Protein AF-A0A9R1VNR5-F1 (afdb_monomer)

Solvent-accessible surface area (backbone atoms only — not comparable to full-atom values): 8375 Å² total; per-residue (Å²): 135,58,74,69,58,54,57,53,53,51,52,52,52,50,61,56,66,66,64,61,93,86,60,58,53,66,60,46,73,90,42,38,77,61,42,52,56,52,42,51,53,53,37,41,72,76,38,62,62,28,43,26,38,37,73,66,66,63,69,85,56,72,70,51,68,70,66,43,90,43,75,66,58,52,54,51,51,53,52,50,41,41,51,51,29,32,50,48,53,54,70,11,46,49,64,85,61,52,77,72,46,80,64,61,90,76,51,52,32,27,55,54,44,51,53,52,41,73,68,43,59,84,40,62,66,55,55,48,51,50,54,52,51,53,50,51,53,52,52,51,50,54,64,74,74,107

Mean predicted aligned error: 10.81 Å

Structure (mmCIF, N/CA/C/O backbone):
data_AF-A0A9R1VNR5-F1
#
_entry.id   AF-A0A9R1VNR5-F1
#
loop_
_atom_site.group_PDB
_atom_site.id
_atom_site.type_symbol
_atom_site.label_atom_id
_atom_site.label_alt_id
_atom_site.label_comp_id
_atom_site.label_asym_id
_atom_site.label_entity_id
_atom_site.label_seq_id
_atom_site.pdbx_PDB_ins_code
_atom_site.Cartn_x
_atom_site.Cartn_y
_atom_site.Cartn_z
_atom_site.occupancy
_atom_site.B_iso_or_equiv
_atom_site.auth_seq_id
_atom_site.auth_comp_id
_atom_site.auth_asym_id
_atom_site.auth_atom_id
_atom_site.pdbx_PDB_model_num
ATOM 1 N N . MET A 1 1 ? 22.713 2.581 -17.414 1.00 49.03 1 MET A N 1
ATOM 2 C CA . MET A 1 1 ? 22.392 2.246 -16.006 1.00 49.03 1 MET A CA 1
ATOM 3 C C . MET A 1 1 ? 23.670 1.692 -15.382 1.00 49.03 1 MET A C 1
ATOM 5 O O . MET A 1 1 ? 24.293 0.869 -16.037 1.00 49.03 1 MET A O 1
ATOM 9 N N . SER A 1 2 ? 24.140 2.202 -14.238 1.00 50.09 2 SER A N 1
ATOM 10 C CA . SER A 1 2 ? 25.459 1.835 -13.684 1.00 50.0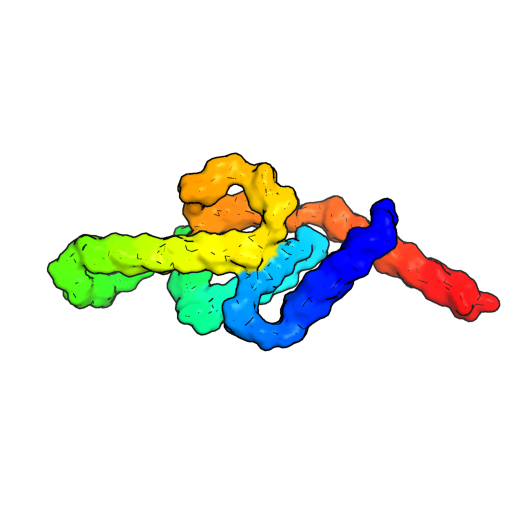9 2 SER A CA 1
ATOM 11 C C . SER A 1 2 ? 25.430 0.488 -12.951 1.00 50.09 2 SER A C 1
ATOM 13 O O . SER A 1 2 ? 24.384 0.067 -12.458 1.00 50.09 2 SER A O 1
ATOM 15 N N . LEU A 1 3 ? 26.590 -0.167 -12.836 1.00 47.06 3 L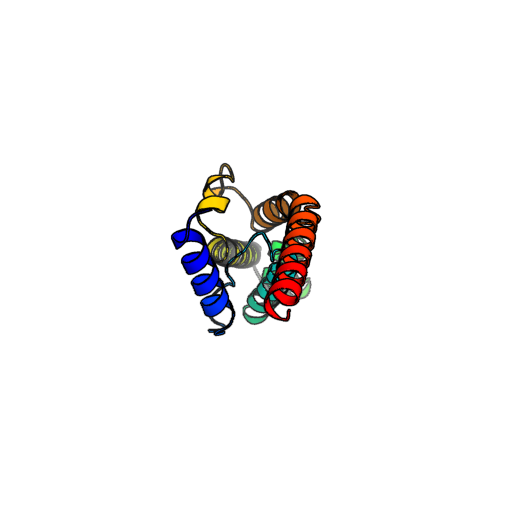EU A N 1
ATOM 16 C CA . LEU A 1 3 ? 26.761 -1.442 -12.122 1.00 47.06 3 LEU A CA 1
ATOM 17 C C . LEU A 1 3 ? 26.293 -1.361 -10.653 1.00 47.06 3 LEU A C 1
ATOM 19 O O . LEU A 1 3 ? 25.710 -2.301 -10.126 1.00 47.06 3 LEU A O 1
ATOM 23 N N . ALA A 1 4 ? 26.471 -0.195 -10.022 1.00 53.19 4 ALA A N 1
ATOM 24 C CA . ALA A 1 4 ? 26.028 0.074 -8.655 1.00 53.19 4 ALA A CA 1
ATOM 25 C C . ALA A 1 4 ? 24.497 0.000 -8.485 1.00 53.19 4 ALA A C 1
ATOM 27 O O . ALA A 1 4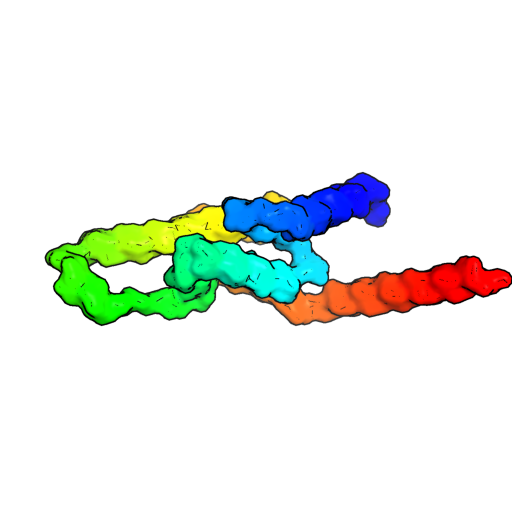 ? 24.014 -0.445 -7.445 1.00 53.19 4 ALA A O 1
ATOM 28 N N . ASN A 1 5 ? 23.729 0.384 -9.512 1.00 50.09 5 ASN A N 1
ATOM 29 C CA . ASN A 1 5 ? 22.267 0.322 -9.460 1.00 50.09 5 ASN A CA 1
ATOM 30 C C . ASN A 1 5 ? 21.764 -1.129 -9.498 1.00 50.09 5 ASN A C 1
ATOM 32 O O . ASN A 1 5 ? 20.832 -1.462 -8.772 1.00 50.09 5 ASN A O 1
ATOM 36 N N . TYR A 1 6 ? 22.415 -2.004 -10.271 1.00 56.03 6 TYR A N 1
ATOM 37 C CA . TYR A 1 6 ? 22.080 -3.432 -10.322 1.00 56.03 6 TYR A CA 1
ATOM 38 C C . TYR A 1 6 ? 22.350 -4.138 -8.991 1.00 56.03 6 TYR A C 1
ATOM 40 O O . TYR A 1 6 ? 21.495 -4.869 -8.492 1.00 56.03 6 TYR A O 1
ATOM 48 N N . SER A 1 7 ? 23.502 -3.874 -8.373 1.00 56.31 7 SER A N 1
ATOM 49 C CA . SER A 1 7 ? 23.860 -4.467 -7.080 1.00 56.31 7 SER A CA 1
ATOM 50 C C . SER A 1 7 ? 22.890 -4.065 -5.963 1.00 56.31 7 SER A C 1
ATOM 52 O O . SER A 1 7 ? 22.514 -4.906 -5.147 1.00 56.31 7 SER A O 1
ATOM 54 N N . ASN A 1 8 ? 22.430 -2.809 -5.958 1.00 59.59 8 ASN A N 1
ATOM 55 C CA . ASN A 1 8 ? 21.440 -2.327 -4.991 1.00 59.59 8 ASN A CA 1
ATOM 56 C C . ASN A 1 8 ? 20.033 -2.898 -5.233 1.00 59.59 8 ASN A C 1
ATOM 58 O O . ASN A 1 8 ? 19.333 -3.213 -4.275 1.00 59.59 8 ASN A O 1
ATOM 62 N N . MET A 1 9 ? 19.604 -3.077 -6.487 1.00 59.47 9 MET A N 1
ATOM 63 C CA . MET A 1 9 ? 18.315 -3.727 -6.771 1.00 59.47 9 MET A CA 1
ATOM 64 C C . MET A 1 9 ? 18.323 -5.211 -6.375 1.00 59.47 9 MET A C 1
ATOM 66 O O . MET A 1 9 ? 17.333 -5.713 -5.834 1.00 59.47 9 MET A O 1
ATOM 70 N N . ASN A 1 10 ? 19.452 -5.897 -6.568 1.00 59.62 10 ASN A N 1
ATOM 71 C CA . ASN A 1 10 ? 19.617 -7.292 -6.163 1.00 59.62 10 ASN A CA 1
ATOM 72 C C . ASN A 1 10 ? 19.620 -7.461 -4.637 1.00 59.62 10 ASN A C 1
ATOM 74 O O . ASN A 1 10 ? 18.961 -8.365 -4.128 1.00 59.62 10 ASN A O 1
ATOM 78 N N . SER A 1 11 ? 20.296 -6.585 -3.886 1.00 61.34 11 SER A N 1
ATOM 79 C CA . SER A 1 11 ? 20.318 -6.669 -2.418 1.00 61.34 11 SER A CA 1
ATOM 80 C C . SER A 1 11 ? 18.947 -6.399 -1.787 1.00 61.34 11 SER A C 1
ATOM 82 O O . SER A 1 11 ? 18.550 -7.111 -0.864 1.00 61.34 11 SER A O 1
ATOM 84 N N . VAL A 1 12 ? 18.181 -5.441 -2.323 1.00 63.22 12 VAL A N 1
ATOM 85 C CA . VAL A 1 12 ? 16.797 -5.165 -1.895 1.00 63.22 12 VAL A CA 1
ATOM 86 C C . VAL A 1 12 ? 15.872 -6.340 -2.219 1.00 63.22 12 VAL A C 1
ATOM 88 O O . VAL A 1 12 ? 15.052 -6.723 -1.385 1.00 63.22 12 VAL A O 1
ATOM 91 N N . SER A 1 13 ? 16.031 -6.960 -3.390 1.00 61.41 13 SER A N 1
ATOM 92 C CA . SER A 1 13 ? 15.251 -8.146 -3.772 1.00 61.41 13 SER A CA 1
ATOM 93 C C . SER A 1 13 ? 15.536 -9.336 -2.851 1.00 61.41 13 SER A C 1
ATOM 95 O O . SER A 1 13 ? 14.604 -10.002 -2.400 1.00 61.41 13 SER A O 1
ATOM 97 N N . ILE A 1 14 ? 16.805 -9.558 -2.490 1.00 60.19 14 ILE A N 1
ATOM 98 C CA . ILE A 1 14 ? 17.192 -10.600 -1.530 1.00 60.19 14 ILE A CA 1
ATOM 99 C C . ILE A 1 14 ? 16.631 -10.296 -0.133 1.00 60.19 14 ILE A C 1
ATOM 101 O O . ILE A 1 14 ? 16.028 -11.178 0.481 1.00 60.19 14 ILE A O 1
ATOM 105 N N . ALA A 1 15 ? 16.738 -9.057 0.356 1.00 59.75 15 ALA A N 1
ATOM 106 C CA . ALA A 1 15 ? 16.174 -8.660 1.649 1.00 59.75 15 ALA A CA 1
ATOM 107 C C . ALA A 1 15 ? 14.644 -8.844 1.709 1.00 59.75 15 ALA A C 1
ATOM 109 O O . ALA A 1 15 ? 14.122 -9.298 2.725 1.00 59.75 15 ALA A O 1
ATOM 110 N N . ASN A 1 16 ? 13.942 -8.570 0.605 1.00 61.16 16 ASN A N 1
ATOM 111 C CA . ASN A 1 16 ? 12.509 -8.834 0.465 1.00 61.16 16 ASN A CA 1
ATOM 112 C C . ASN A 1 16 ? 12.171 -10.337 0.450 1.00 61.16 16 ASN A C 1
ATOM 114 O O . ASN A 1 16 ? 11.073 -10.713 0.852 1.00 61.16 16 ASN A O 1
ATOM 118 N N . SER A 1 17 ? 13.082 -11.197 -0.016 1.00 57.78 17 SER A N 1
ATOM 119 C CA . SER A 1 17 ? 12.879 -12.655 -0.068 1.00 57.78 17 SER A CA 1
ATOM 120 C C . SER A 1 17 ? 13.172 -13.374 1.255 1.00 57.78 17 SER A C 1
ATOM 122 O O . SER A 1 17 ? 12.596 -14.426 1.516 1.00 57.78 17 SER A O 1
ATOM 124 N N . LEU A 1 18 ? 14.024 -12.800 2.115 1.00 56.94 18 LEU A N 1
ATOM 125 C CA . LEU A 1 18 ? 14.482 -13.417 3.368 1.00 56.94 18 LEU A CA 1
ATOM 126 C C . LEU A 1 18 ? 13.538 -13.216 4.568 1.00 56.94 18 LEU A C 1
ATOM 128 O O . LEU A 1 18 ? 13.890 -13.582 5.686 1.00 56.94 18 LEU A O 1
ATOM 132 N N . GLY A 1 19 ? 12.333 -12.682 4.341 1.00 51.59 19 GLY A N 1
ATOM 133 C CA . GLY A 1 19 ? 11.161 -12.952 5.177 1.00 51.59 19 GLY A CA 1
ATOM 134 C C . GLY A 1 19 ? 11.359 -12.803 6.685 1.00 51.59 19 GLY A C 1
ATOM 135 O O . GLY A 1 19 ? 11.028 -13.712 7.440 1.00 51.59 19 GLY A O 1
ATOM 136 N N . SER A 1 20 ? 11.828 -11.649 7.157 1.00 52.03 20 SER A N 1
ATOM 137 C CA . SER A 1 20 ? 11.445 -11.252 8.510 1.00 52.03 20 SER A CA 1
ATOM 138 C C . SER A 1 20 ? 10.021 -10.720 8.412 1.00 52.03 20 SER A C 1
ATOM 140 O O . SER A 1 20 ? 9.832 -9.587 7.974 1.00 52.03 20 SER A O 1
ATOM 142 N N . GLY A 1 21 ? 9.021 -11.514 8.810 1.00 57.50 21 GLY A N 1
ATOM 143 C CA . GLY A 1 21 ? 7.597 -11.128 8.827 1.00 57.50 21 GLY A CA 1
ATOM 144 C C . GLY A 1 21 ? 7.260 -9.914 9.711 1.00 57.50 21 GLY A C 1
ATOM 145 O O . GLY A 1 21 ? 6.097 -9.649 9.976 1.00 57.50 21 GLY A O 1
ATOM 146 N N . SER A 1 22 ? 8.274 -9.194 10.196 1.00 68.75 22 SER A N 1
ATOM 147 C CA . SER A 1 22 ? 8.158 -7.969 10.983 1.00 68.75 22 SER A CA 1
ATOM 148 C C . SER A 1 22 ? 8.323 -6.688 10.161 1.00 68.75 22 SER A C 1
ATOM 150 O O . SER A 1 22 ? 8.032 -5.611 10.676 1.00 68.75 22 SER A O 1
ATOM 152 N N . ARG A 1 23 ? 8.816 -6.759 8.915 1.00 83.50 23 ARG A N 1
ATOM 153 C CA . ARG A 1 23 ? 9.097 -5.569 8.096 1.00 83.50 23 ARG A CA 1
ATOM 154 C C . ARG A 1 23 ? 8.254 -5.549 6.834 1.00 83.50 23 ARG A C 1
ATOM 156 O O . ARG A 1 23 ? 8.154 -6.556 6.139 1.00 83.50 23 ARG A O 1
ATOM 163 N N . ALA A 1 24 ? 7.730 -4.368 6.521 1.00 90.31 24 ALA A N 1
ATOM 164 C CA . ALA A 1 24 ? 6.991 -4.142 5.295 1.00 90.31 24 ALA A CA 1
ATOM 165 C C . ALA A 1 24 ? 7.862 -4.451 4.059 1.00 90.31 24 ALA A C 1
ATOM 167 O O . ALA A 1 24 ? 9.046 -4.089 4.033 1.00 90.31 24 ALA A O 1
ATOM 168 N N . PRO A 1 25 ? 7.305 -5.106 3.025 1.00 92.44 25 PRO A N 1
ATOM 169 C CA . PRO A 1 25 ? 8.041 -5.388 1.801 1.00 92.44 25 PRO A CA 1
ATOM 170 C C . PRO A 1 25 ? 8.395 -4.081 1.088 1.00 92.44 25 PRO A C 1
ATOM 172 O O . PRO A 1 25 ? 7.556 -3.189 0.953 1.00 92.44 25 PRO A O 1
ATOM 175 N N . ILE A 1 26 ? 9.619 -3.979 0.573 1.00 93.56 26 ILE A N 1
ATOM 176 C CA . ILE A 1 26 ? 10.072 -2.791 -0.155 1.00 93.56 26 ILE A CA 1
ATOM 177 C C . ILE A 1 26 ? 9.491 -2.783 -1.570 1.00 93.56 26 ILE A C 1
ATOM 179 O O . ILE A 1 26 ? 9.579 -3.778 -2.296 1.00 93.56 26 ILE A O 1
ATOM 183 N N . LEU A 1 27 ? 8.922 -1.648 -1.973 1.00 91.94 27 LEU A N 1
ATOM 184 C CA . LEU A 1 27 ? 8.389 -1.421 -3.307 1.00 91.94 27 LEU A CA 1
ATOM 185 C C . LEU A 1 27 ? 9.520 -1.353 -4.332 1.00 91.94 27 LEU A C 1
ATOM 187 O O . LEU A 1 27 ? 10.344 -0.439 -4.321 1.00 91.94 27 LEU A O 1
ATOM 191 N N . ILE A 1 28 ? 9.481 -2.289 -5.274 1.00 90.31 28 ILE A N 1
ATOM 192 C CA . ILE A 1 28 ? 10.229 -2.236 -6.528 1.00 90.31 28 ILE A CA 1
ATOM 193 C C . ILE A 1 28 ? 9.204 -1.932 -7.631 1.00 90.31 28 ILE A C 1
ATOM 195 O O . ILE A 1 28 ? 8.294 -2.744 -7.827 1.00 90.31 28 ILE A O 1
ATOM 199 N N . PRO A 1 29 ? 9.296 -0.788 -8.339 1.00 87.50 29 PRO A N 1
ATOM 200 C CA . PRO A 1 29 ? 8.331 -0.397 -9.372 1.00 87.50 29 PRO A CA 1
ATOM 201 C C . PRO A 1 29 ? 8.041 -1.491 -10.404 1.00 87.50 29 PRO A C 1
ATOM 203 O O . PRO A 1 29 ? 6.891 -1.715 -10.779 1.00 87.50 29 PRO A O 1
ATOM 206 N N . GLU A 1 30 ? 9.076 -2.215 -10.828 1.00 83.12 30 GLU A N 1
ATOM 207 C CA . GLU A 1 30 ? 9.004 -3.286 -11.824 1.00 83.12 30 GLU A CA 1
ATOM 208 C C . GLU A 1 30 ? 8.243 -4.525 -11.331 1.00 83.12 30 GLU A C 1
ATOM 210 O O . GLU A 1 30 ? 7.815 -5.369 -12.128 1.00 83.12 30 GLU A O 1
ATOM 215 N N . GLU A 1 31 ? 8.073 -4.644 -10.018 1.00 85.81 31 GLU A N 1
ATOM 216 C CA . GLU A 1 31 ? 7.377 -5.731 -9.337 1.00 85.81 31 GLU A CA 1
ATOM 217 C C . GLU A 1 31 ? 6.100 -5.262 -8.641 1.00 85.81 31 GLU A C 1
ATOM 219 O O . GLU A 1 31 ? 5.583 -5.992 -7.800 1.00 85.81 31 GLU A O 1
ATOM 224 N N . TYR A 1 32 ? 5.571 -4.082 -8.985 1.00 88.94 32 TYR A N 1
ATOM 225 C CA . TYR A 1 32 ? 4.438 -3.476 -8.280 1.00 88.94 32 TYR A CA 1
ATOM 226 C C . TYR A 1 32 ? 3.296 -4.467 -8.004 1.00 88.94 32 TYR A C 1
ATOM 228 O O . TYR A 1 32 ? 2.899 -4.621 -6.856 1.00 88.94 32 TYR A O 1
ATOM 236 N N . ASN A 1 33 ? 2.836 -5.226 -9.006 1.00 87.06 33 ASN A N 1
ATOM 237 C CA . ASN A 1 33 ? 1.749 -6.200 -8.823 1.00 87.06 33 ASN A CA 1
ATOM 238 C C . ASN A 1 33 ? 2.085 -7.311 -7.808 1.00 87.06 33 ASN A C 1
ATOM 240 O O . ASN A 1 33 ? 1.225 -7.715 -7.032 1.00 87.06 33 ASN A O 1
ATOM 244 N N . SER A 1 34 ? 3.329 -7.801 -7.799 1.00 86.94 34 SER A N 1
ATOM 245 C CA . SER A 1 34 ? 3.789 -8.786 -6.808 1.00 86.94 34 SER A CA 1
ATOM 246 C C . SER A 1 34 ? 3.897 -8.145 -5.422 1.00 86.94 34 SER A C 1
ATOM 248 O O . SER A 1 34 ? 3.463 -8.712 -4.420 1.00 86.94 34 SER A O 1
ATOM 250 N N . TRP A 1 35 ? 4.409 -6.913 -5.368 1.00 91.94 35 TRP A N 1
ATOM 251 C CA . TRP A 1 35 ? 4.492 -6.132 -4.142 1.00 91.94 35 TRP A CA 1
ATOM 252 C C . TRP A 1 35 ? 3.117 -5.867 -3.518 1.00 91.94 35 TRP A C 1
ATOM 254 O O . TRP A 1 35 ? 3.007 -6.004 -2.305 1.00 91.94 35 TRP A O 1
ATOM 264 N N . VAL A 1 36 ? 2.070 -5.597 -4.311 1.00 92.69 36 VAL A N 1
ATOM 265 C CA . VAL A 1 36 ? 0.688 -5.462 -3.812 1.00 92.69 36 VAL A CA 1
ATOM 266 C C . VAL A 1 36 ? 0.275 -6.699 -3.014 1.00 92.69 36 VAL A C 1
ATOM 268 O O . VAL A 1 36 ? -0.179 -6.567 -1.882 1.00 92.69 36 VAL A O 1
ATOM 271 N N . GLY A 1 37 ? 0.491 -7.901 -3.560 1.00 91.56 37 GLY A N 1
ATOM 272 C CA . GLY A 1 37 ? 0.168 -9.151 -2.867 1.00 91.56 37 GLY A CA 1
ATOM 273 C C . GLY A 1 37 ? 0.963 -9.337 -1.570 1.00 91.56 37 GLY A C 1
ATOM 274 O O . GLY A 1 37 ? 0.392 -9.697 -0.542 1.00 91.56 37 GLY A O 1
ATOM 275 N N . ARG A 1 38 ? 2.269 -9.033 -1.592 1.00 93.31 38 ARG A N 1
ATOM 276 C CA . ARG A 1 38 ? 3.129 -9.117 -0.397 1.00 93.31 38 ARG A CA 1
ATOM 277 C C . ARG A 1 38 ? 2.722 -8.112 0.682 1.00 93.31 38 ARG A C 1
ATOM 279 O O . ARG A 1 38 ? 2.680 -8.470 1.853 1.00 93.31 38 ARG A O 1
ATOM 286 N N . MET A 1 39 ? 2.430 -6.870 0.298 1.00 94.19 39 MET A N 1
ATOM 287 C CA . MET A 1 39 ? 2.019 -5.818 1.228 1.00 94.19 39 MET A CA 1
ATOM 288 C C . MET A 1 39 ? 0.654 -6.138 1.840 1.00 94.19 39 MET A C 1
ATOM 290 O O . MET A 1 39 ? 0.490 -6.024 3.050 1.00 94.19 39 MET A O 1
ATOM 294 N N . ASN A 1 40 ? -0.292 -6.618 1.030 1.00 94.56 40 ASN A N 1
ATOM 295 C CA . ASN A 1 40 ? -1.588 -7.093 1.506 1.00 94.56 40 ASN A CA 1
ATOM 296 C C . ASN A 1 40 ? -1.430 -8.185 2.583 1.00 94.56 40 ASN A C 1
ATOM 298 O O . ASN A 1 40 ? -1.998 -8.081 3.669 1.00 94.56 40 ASN A O 1
ATOM 302 N N . LEU A 1 41 ? -0.596 -9.200 2.321 1.00 93.00 41 LEU A N 1
ATOM 303 C CA . LEU A 1 41 ? -0.327 -10.270 3.285 1.00 93.00 41 LEU A CA 1
ATOM 304 C C . LEU A 1 41 ? 0.320 -9.743 4.578 1.00 93.00 41 LEU A C 1
ATOM 306 O O . LEU A 1 41 ? -0.095 -10.136 5.665 1.00 93.00 41 LEU A O 1
ATOM 310 N N . HIS A 1 42 ? 1.301 -8.840 4.465 1.00 93.31 42 HIS A N 1
ATOM 311 C CA . HIS A 1 42 ? 1.973 -8.208 5.611 1.00 93.31 42 HIS A CA 1
ATOM 312 C C . HIS A 1 42 ? 0.989 -7.453 6.510 1.00 93.31 42 HIS A C 1
ATOM 314 O O . HIS A 1 42 ? 0.965 -7.667 7.718 1.00 93.31 42 HIS A O 1
ATOM 320 N N . LEU A 1 43 ? 0.139 -6.604 5.929 1.00 93.81 43 LEU A N 1
ATOM 321 C CA . LEU A 1 43 ? -0.802 -5.787 6.699 1.00 93.81 43 LEU A CA 1
ATOM 322 C C . LEU A 1 43 ? -1.881 -6.639 7.376 1.00 93.81 43 LEU A C 1
ATOM 324 O O . LEU A 1 43 ? -2.157 -6.429 8.556 1.00 93.81 43 LEU A O 1
ATOM 328 N N . ASN A 1 44 ? -2.420 -7.648 6.681 1.00 91.38 44 ASN A N 1
ATOM 329 C CA . ASN A 1 44 ? -3.381 -8.582 7.277 1.00 91.38 44 ASN A CA 1
ATOM 330 C C . ASN A 1 44 ? -2.775 -9.427 8.403 1.00 91.38 44 ASN A C 1
ATOM 332 O O . ASN A 1 44 ? -3.479 -9.763 9.350 1.00 91.38 44 ASN A O 1
ATOM 336 N N . ALA A 1 45 ? -1.478 -9.745 8.339 1.00 91.25 45 ALA A N 1
ATOM 337 C CA . ALA A 1 45 ? -0.793 -10.442 9.426 1.00 91.25 45 ALA A CA 1
ATOM 338 C C . ALA A 1 45 ? -0.664 -9.584 10.700 1.00 91.25 45 ALA A C 1
ATOM 340 O O . ALA A 1 45 ? -0.559 -10.134 11.794 1.00 91.25 45 ALA A O 1
ATOM 341 N N . ILE A 1 46 ? -0.680 -8.250 10.574 1.00 91.44 46 ILE A N 1
ATOM 342 C CA . ILE A 1 46 ? -0.684 -7.326 11.716 1.00 91.44 46 ILE A CA 1
ATOM 343 C C . ILE A 1 46 ? -2.106 -7.183 12.270 1.00 91.44 46 ILE A C 1
ATOM 345 O O . ILE A 1 46 ? -2.326 -7.369 13.466 1.00 91.44 46 ILE A O 1
ATOM 349 N N . ASN A 1 47 ? -3.053 -6.802 11.409 1.00 90.62 47 ASN A N 1
ATOM 350 C CA . ASN A 1 47 ? -4.478 -6.680 11.708 1.00 90.62 47 ASN A CA 1
ATOM 351 C C . ASN A 1 47 ? -5.249 -6.548 10.380 1.00 90.62 47 ASN A C 1
ATOM 353 O O . ASN A 1 47 ? -4.929 -5.682 9.565 1.00 90.62 47 ASN A O 1
ATOM 357 N N . GLU A 1 48 ? -6.288 -7.361 10.182 1.00 88.75 48 GLU A N 1
ATOM 358 C CA . GLU A 1 48 ? -7.120 -7.357 8.969 1.00 88.75 48 GLU A CA 1
ATOM 359 C C . GLU A 1 48 ? -7.747 -5.992 8.632 1.00 88.75 48 GLU A C 1
ATOM 361 O O . GLU A 1 48 ? -7.955 -5.664 7.464 1.00 88.75 48 GLU A O 1
ATOM 366 N N . ASP A 1 49 ? -8.005 -5.156 9.637 1.00 93.44 49 ASP A N 1
ATOM 367 C CA . ASP A 1 49 ? -8.611 -3.840 9.451 1.00 93.44 49 ASP A CA 1
ATOM 368 C C . ASP A 1 49 ? -7.635 -2.808 8.879 1.00 93.44 49 ASP A C 1
ATOM 370 O O . ASP A 1 49 ? -8.057 -1.834 8.256 1.00 93.44 49 ASP A O 1
ATOM 374 N N . ILE A 1 50 ? -6.324 -3.030 9.024 1.00 94.75 50 ILE A N 1
ATOM 375 C CA . ILE A 1 50 ? -5.301 -2.131 8.475 1.00 94.75 50 ILE A CA 1
ATOM 376 C C . ILE A 1 50 ? -5.362 -2.128 6.947 1.00 94.75 50 ILE A C 1
ATOM 378 O O . ILE A 1 50 ? -5.287 -1.064 6.331 1.00 94.75 50 ILE A O 1
ATOM 382 N N . TRP A 1 51 ? -5.524 -3.299 6.323 1.00 95.00 51 TRP A N 1
ATOM 383 C CA . TRP A 1 51 ? -5.670 -3.386 4.868 1.00 95.00 51 TRP A CA 1
ATOM 384 C C . TRP A 1 51 ? -6.938 -2.672 4.387 1.00 95.00 51 TRP A C 1
ATOM 386 O O . TRP A 1 51 ? -6.895 -1.936 3.404 1.00 95.00 51 TRP A O 1
ATOM 396 N N . LYS A 1 52 ? -8.039 -2.783 5.140 1.00 93.81 52 LYS A N 1
ATOM 397 C CA . LYS A 1 52 ? -9.288 -2.066 4.841 1.00 93.81 52 LYS A CA 1
ATOM 398 C C . LYS A 1 52 ? -9.094 -0.541 4.883 1.00 93.81 52 LYS A C 1
ATOM 400 O O . LYS A 1 52 ? -9.685 0.167 4.072 1.00 93.81 52 LYS A O 1
ATOM 405 N N . CYS A 1 53 ? -8.241 -0.009 5.767 1.00 94.62 53 CYS A N 1
ATOM 406 C CA . CYS A 1 53 ? -7.864 1.414 5.746 1.00 94.62 53 CYS A CA 1
ATOM 407 C C . CYS A 1 53 ? -7.076 1.787 4.480 1.00 94.62 53 CYS A C 1
ATOM 409 O O . CYS A 1 53 ? -7.338 2.825 3.875 1.00 94.62 53 CYS A O 1
ATOM 411 N N . VAL A 1 54 ? -6.150 0.928 4.038 1.00 95.56 54 VAL A N 1
ATOM 412 C CA . VAL A 1 54 ? -5.395 1.120 2.785 1.00 95.56 54 VAL A CA 1
ATOM 413 C C . VAL A 1 54 ? -6.320 1.120 1.565 1.00 95.56 54 VAL A C 1
ATOM 415 O O . VAL A 1 54 ? -6.199 1.982 0.698 1.00 95.56 54 VAL A O 1
ATOM 418 N N . GLU A 1 55 ? -7.292 0.212 1.507 1.00 93.38 55 GLU A N 1
ATOM 419 C CA . GLU A 1 55 ? -8.285 0.168 0.425 1.00 93.38 55 GLU A CA 1
ATOM 420 C C . GLU A 1 55 ? -9.367 1.252 0.538 1.00 93.38 55 GLU A C 1
ATOM 422 O O . GLU A 1 55 ? -10.113 1.470 -0.415 1.00 93.38 55 GLU A O 1
ATOM 427 N N . GLY A 1 56 ? -9.450 1.951 1.674 1.00 90.62 56 GLY A N 1
ATOM 428 C CA . GLY A 1 56 ? -10.514 2.918 1.948 1.00 90.62 56 GLY A CA 1
ATOM 429 C C . GLY A 1 56 ? -11.882 2.264 2.183 1.00 90.62 56 GLY A C 1
ATOM 430 O O . GLY A 1 56 ? -12.910 2.921 2.052 1.00 90.62 56 GLY A O 1
ATOM 431 N N . THR A 1 57 ? -11.905 0.971 2.515 1.00 89.62 57 THR A N 1
ATOM 432 C CA . THR A 1 57 ? -13.110 0.146 2.708 1.00 89.62 57 THR A CA 1
ATOM 433 C C . THR A 1 57 ? -13.410 -0.145 4.177 1.00 89.62 57 THR A C 1
ATOM 435 O O . THR A 1 57 ? -14.366 -0.861 4.476 1.00 89.62 57 THR A O 1
ATOM 438 N N . TYR A 1 58 ? -12.616 0.387 5.112 1.00 88.00 58 TYR A N 1
ATOM 439 C CA . TYR A 1 58 ? -12.850 0.179 6.538 1.00 88.00 58 TYR A CA 1
ATOM 440 C C . TYR A 1 58 ? -14.189 0.786 6.974 1.00 88.00 58 TYR A C 1
ATOM 442 O O . TYR A 1 58 ? -14.420 1.990 6.855 1.00 88.00 58 TYR A O 1
ATOM 450 N N . VAL A 1 59 ? -15.047 -0.060 7.539 1.00 83.56 59 VAL A N 1
ATOM 451 C CA . VAL A 1 59 ? -16.314 0.329 8.155 1.00 83.56 59 VAL A CA 1
ATOM 452 C C . VAL A 1 59 ? -16.262 -0.067 9.622 1.00 83.56 59 VAL A C 1
ATOM 454 O O . VAL A 1 59 ? -15.874 -1.183 9.960 1.00 83.56 59 VAL A O 1
ATOM 457 N N . THR A 1 60 ? -16.662 0.851 10.502 1.00 77.06 60 THR A N 1
ATOM 458 C CA . THR A 1 60 ? -16.779 0.567 11.936 1.00 77.06 60 THR A CA 1
ATOM 459 C C . THR A 1 60 ? -17.796 -0.561 12.164 1.00 77.06 60 THR A C 1
ATOM 461 O O . THR A 1 60 ? -18.948 -0.396 11.764 1.00 77.06 60 THR A O 1
ATOM 464 N N . PRO A 1 61 ? -17.429 -1.669 12.836 1.00 71.56 61 PRO A N 1
ATOM 465 C CA . PRO A 1 61 ? -18.381 -2.732 13.151 1.00 71.56 61 PRO A CA 1
ATOM 466 C C . PRO A 1 61 ? -19.509 -2.241 14.077 1.00 71.56 61 PRO A C 1
ATOM 468 O O . PRO A 1 61 ? -19.244 -1.592 15.091 1.00 71.56 61 PRO A O 1
ATOM 471 N N . GLU A 1 62 ? -20.761 -2.604 13.782 1.00 65.81 62 GLU A N 1
ATOM 472 C CA . GLU A 1 62 ? -21.956 -2.204 14.559 1.00 65.81 62 GLU A CA 1
ATOM 473 C C . GLU A 1 62 ? -21.873 -2.613 16.045 1.00 65.81 62 GLU A C 1
ATOM 475 O O . GLU A 1 62 ? -22.307 -1.887 16.943 1.00 65.81 62 GLU A O 1
ATOM 480 N N . ASN A 1 63 ? -21.219 -3.744 16.319 1.00 58.91 63 ASN A N 1
ATOM 481 C CA . ASN A 1 63 ? -21.018 -4.296 17.662 1.00 58.91 63 ASN A CA 1
ATOM 482 C C . ASN A 1 63 ? -20.024 -3.454 18.487 1.00 58.91 63 ASN A C 1
ATOM 484 O O . ASN A 1 63 ? -20.114 -3.370 19.709 1.00 58.91 63 ASN A O 1
ATOM 488 N N . MET A 1 64 ? -19.065 -2.806 17.820 1.00 5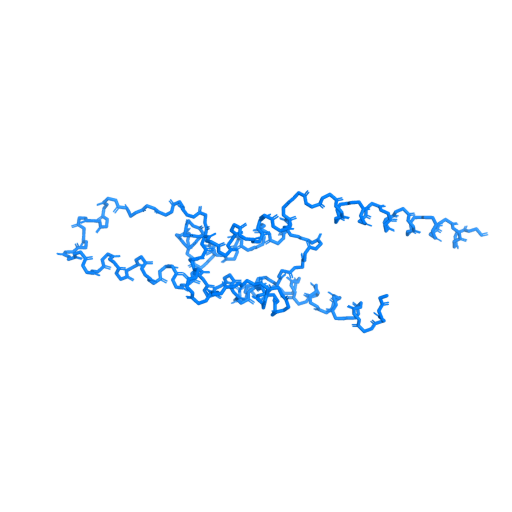5.88 64 MET A N 1
ATOM 489 C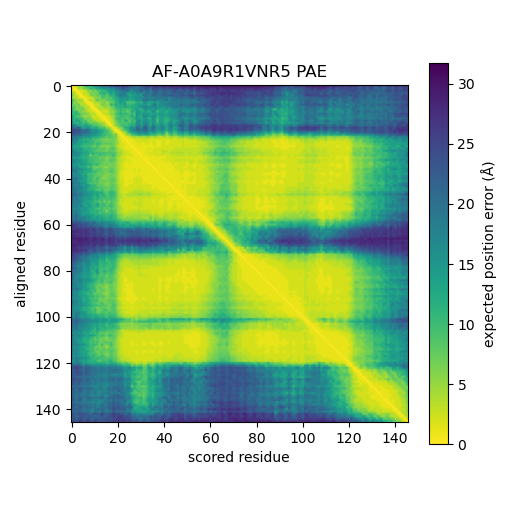 CA . MET A 1 64 ? -18.129 -1.873 18.452 1.00 55.88 64 MET A CA 1
ATOM 490 C C . MET A 1 64 ? -18.785 -0.522 18.709 1.00 55.88 64 MET A C 1
ATOM 492 O O . MET A 1 64 ? -18.518 0.077 19.741 1.00 55.88 64 MET A O 1
ATOM 496 N N . ALA A 1 65 ? -19.704 -0.079 17.847 1.00 55.78 65 ALA A N 1
ATOM 497 C CA . ALA A 1 65 ? -20.494 1.127 18.094 1.00 55.78 65 ALA A CA 1
ATOM 498 C C . ALA A 1 65 ? -21.405 1.005 19.334 1.00 55.78 65 ALA A C 1
ATOM 500 O O . ALA A 1 65 ? -21.737 2.012 19.953 1.00 55.78 65 ALA A O 1
ATOM 501 N N . THR A 1 66 ? -21.783 -0.221 19.712 1.00 52.59 66 THR A N 1
ATOM 502 C CA . THR A 1 66 ? -22.611 -0.521 20.893 1.00 52.59 66 THR A CA 1
ATOM 503 C C . THR A 1 66 ? -21.795 -0.835 22.156 1.00 52.59 66 THR A C 1
ATOM 505 O O . THR A 1 66 ? -22.257 -0.536 23.255 1.00 52.59 66 THR A O 1
ATOM 508 N N . LEU A 1 67 ? -20.577 -1.384 22.029 1.00 52.78 67 LEU A N 1
ATOM 509 C CA . LEU A 1 67 ? -19.666 -1.666 23.155 1.00 52.78 67 LEU A CA 1
ATOM 510 C C . LEU A 1 67 ? -18.743 -0.485 23.514 1.00 52.78 67 LEU A C 1
ATOM 512 O O . LEU A 1 67 ? -18.365 -0.328 24.678 1.00 52.78 67 LEU A O 1
ATOM 516 N N . ALA A 1 68 ? -18.380 0.360 22.544 1.00 55.22 68 ALA A N 1
ATOM 517 C CA . ALA A 1 68 ? -17.639 1.594 22.775 1.00 55.22 68 ALA A CA 1
ATOM 518 C C . ALA A 1 68 ? -18.575 2.606 23.436 1.00 55.22 68 ALA A C 1
ATOM 520 O O . ALA A 1 68 ? -19.310 3.339 22.785 1.00 55.22 68 ALA A O 1
ATOM 521 N N . THR A 1 69 ? -18.536 2.657 24.762 1.00 55.75 69 THR A N 1
ATOM 522 C CA . THR A 1 69 ? -19.431 3.473 25.591 1.00 55.75 69 THR A CA 1
ATOM 523 C C . THR A 1 69 ? -19.311 4.984 25.315 1.00 55.75 69 THR A C 1
ATOM 525 O O . THR A 1 69 ? -20.128 5.746 25.814 1.00 55.75 69 THR A O 1
ATOM 528 N N . ASN A 1 70 ? -18.332 5.430 24.507 1.00 62.91 70 ASN A N 1
ATOM 529 C CA . ASN A 1 70 ? -18.071 6.828 24.160 1.00 62.91 70 ASN A CA 1
ATOM 530 C C . ASN A 1 70 ? -17.590 6.965 22.694 1.00 62.91 70 ASN A C 1
ATOM 532 O O . ASN A 1 70 ? -16.631 6.314 22.296 1.00 62.91 70 ASN A O 1
ATOM 536 N N . GLN A 1 71 ? -18.149 7.887 21.898 1.00 63.28 71 GLN A N 1
ATOM 537 C CA . GLN A 1 71 ? -17.693 8.185 20.516 1.00 63.28 71 GLN A CA 1
ATOM 538 C C . GLN A 1 71 ? -16.185 8.519 20.409 1.00 63.28 71 GLN A C 1
ATOM 540 O O . GLN A 1 71 ? -15.554 8.301 19.368 1.00 63.28 71 GLN A O 1
ATOM 545 N N . ALA A 1 72 ? -15.590 9.009 21.502 1.00 63.53 72 ALA A N 1
ATOM 546 C CA . ALA A 1 72 ? -14.162 9.292 21.611 1.00 63.53 72 ALA A CA 1
ATOM 547 C C . ALA A 1 72 ? -13.288 8.032 21.450 1.00 63.53 72 ALA A C 1
ATOM 549 O O . ALA A 1 72 ? -12.280 8.081 20.748 1.00 63.53 72 ALA A O 1
ATOM 550 N N . THR A 1 73 ? -13.688 6.883 22.013 1.00 77.38 73 THR A N 1
ATOM 551 C CA . THR A 1 73 ? -12.891 5.648 21.910 1.00 77.38 73 THR A CA 1
ATOM 552 C C . THR A 1 73 ? -12.940 5.053 20.507 1.00 77.38 73 THR A C 1
ATOM 554 O O . THR A 1 73 ? -11.926 4.550 20.027 1.00 77.38 73 THR A O 1
ATOM 557 N N . GLN A 1 74 ? -14.073 5.175 19.809 1.00 76.88 74 GLN A N 1
ATOM 558 C CA . GLN A 1 74 ? -14.190 4.730 18.420 1.00 76.88 74 GLN A CA 1
ATOM 559 C C . GLN A 1 74 ? -13.304 5.559 17.484 1.00 76.88 74 GLN A C 1
ATOM 561 O O . GLN A 1 74 ? -12.565 5.008 16.667 1.00 76.88 74 GLN A O 1
ATOM 566 N N . THR A 1 75 ? -13.332 6.883 17.641 1.00 82.38 75 THR A N 1
ATOM 567 C CA . THR A 1 75 ? -12.477 7.799 16.872 1.00 82.38 75 THR A CA 1
ATOM 568 C C . THR A 1 75 ? -10.996 7.482 17.082 1.00 82.38 75 THR A C 1
ATOM 570 O O . THR A 1 75 ? -10.220 7.457 16.127 1.00 82.38 75 THR A O 1
ATOM 573 N N . ASP A 1 76 ? -10.598 7.167 18.316 1.00 87.31 76 ASP A N 1
ATOM 574 C CA . ASP A 1 76 ? -9.223 6.783 18.627 1.00 87.31 76 ASP A CA 1
ATOM 575 C C . ASP A 1 76 ? -8.792 5.462 17.988 1.00 87.31 76 ASP A C 1
ATOM 577 O O . ASP A 1 76 ? -7.637 5.335 17.574 1.00 87.31 76 ASP A O 1
ATOM 581 N N . ILE A 1 77 ? -9.690 4.480 17.894 1.00 88.06 77 ILE A N 1
ATOM 582 C CA . ILE A 1 77 ? -9.402 3.198 17.239 1.00 88.06 77 ILE A CA 1
ATOM 583 C C . ILE A 1 77 ? -9.178 3.413 15.744 1.00 88.06 77 ILE A C 1
ATOM 585 O O . ILE A 1 77 ? -8.150 2.982 15.221 1.00 88.06 77 ILE A O 1
ATOM 589 N N . ILE A 1 78 ? -10.071 4.155 15.083 1.00 89.25 78 ILE A N 1
ATOM 590 C CA . ILE A 1 78 ? -9.944 4.495 13.657 1.00 89.25 78 ILE A CA 1
ATOM 591 C C . ILE A 1 78 ? -8.628 5.230 13.405 1.00 89.25 78 ILE A C 1
ATOM 593 O O . ILE A 1 78 ? -7.858 4.858 12.524 1.00 89.25 78 ILE A O 1
ATOM 597 N N . ARG A 1 79 ? -8.320 6.234 14.231 1.00 91.56 79 ARG A N 1
ATOM 598 C CA . ARG A 1 79 ? -7.078 7.004 14.127 1.00 91.56 79 ARG A CA 1
ATOM 599 C C . ARG A 1 79 ? -5.834 6.127 14.299 1.00 91.56 79 ARG A C 1
ATOM 601 O O . ARG A 1 79 ? -4.834 6.357 13.623 1.00 91.56 79 ARG A O 1
ATOM 608 N N . LYS A 1 80 ? -5.863 5.143 15.204 1.00 93.69 80 LYS A N 1
ATOM 609 C CA . LYS A 1 80 ? -4.748 4.200 15.405 1.00 93.69 80 LYS A CA 1
ATOM 610 C C . LYS A 1 80 ? -4.570 3.262 14.212 1.00 93.69 80 LYS A C 1
ATOM 612 O O . LYS A 1 80 ? -3.429 3.054 13.806 1.00 93.69 80 LYS A O 1
ATOM 617 N N . LEU A 1 81 ? -5.662 2.733 13.657 1.00 94.31 81 LEU A N 1
ATOM 618 C CA . LEU A 1 81 ? -5.628 1.895 12.455 1.00 94.31 81 LEU A CA 1
ATOM 619 C C . LEU A 1 81 ? -5.066 2.671 11.262 1.00 94.31 81 LEU A C 1
ATOM 621 O O . LEU A 1 81 ? -4.122 2.210 10.627 1.00 94.31 81 LEU A O 1
ATOM 625 N N . GLU A 1 82 ? -5.561 3.886 11.035 1.00 95.00 82 GLU A N 1
ATOM 626 C CA . GLU A 1 82 ? -5.101 4.765 9.958 1.00 95.00 82 GLU A CA 1
ATOM 627 C C . GLU A 1 82 ? -3.613 5.121 10.099 1.00 95.00 82 GLU A C 1
ATOM 629 O O . GLU A 1 82 ? -2.839 5.024 9.145 1.00 95.00 82 GLU A O 1
ATOM 634 N N . LEU A 1 83 ? -3.175 5.476 11.313 1.00 95.38 83 LEU A N 1
ATOM 635 C CA . LEU A 1 83 ? -1.770 5.777 11.584 1.00 95.38 83 LEU A CA 1
ATOM 636 C C . LEU A 1 83 ? -0.871 4.560 11.334 1.00 95.38 83 LEU A C 1
ATOM 638 O O . LEU A 1 83 ? 0.209 4.704 10.756 1.00 95.38 83 LEU A O 1
ATOM 642 N N . GLN A 1 84 ? -1.302 3.371 11.759 1.00 95.69 84 GLN A N 1
ATOM 643 C CA . GLN A 1 84 ? -0.544 2.142 11.550 1.00 95.69 84 GLN A CA 1
ATOM 644 C C . GLN A 1 84 ? -0.502 1.767 10.060 1.00 95.69 84 GLN A C 1
ATOM 646 O O . GLN A 1 84 ? 0.576 1.461 9.555 1.00 95.69 84 GLN A O 1
ATOM 651 N N . ALA A 1 85 ? -1.618 1.884 9.333 1.00 96.06 85 ALA A N 1
ATOM 652 C CA . ALA A 1 85 ? -1.678 1.672 7.886 1.00 96.06 85 ALA A CA 1
ATOM 653 C C . ALA A 1 85 ? -0.700 2.586 7.140 1.00 96.06 85 ALA A C 1
ATOM 655 O O . ALA A 1 85 ? 0.117 2.122 6.342 1.00 96.06 85 ALA A O 1
ATOM 656 N N . LYS A 1 86 ? -0.716 3.884 7.461 1.00 95.88 86 LYS A N 1
ATOM 657 C CA . LYS A 1 86 ? 0.199 4.865 6.874 1.00 95.88 86 LYS A CA 1
ATOM 658 C C . LYS A 1 86 ? 1.660 4.544 7.185 1.00 95.88 86 LYS A C 1
ATOM 660 O O . LYS A 1 86 ? 2.495 4.584 6.284 1.00 95.88 86 LYS A O 1
ATOM 665 N N . LYS A 1 87 ? 1.978 4.216 8.440 1.00 95.31 87 LYS A N 1
ATOM 666 C CA . LYS A 1 87 ? 3.344 3.882 8.869 1.00 95.31 87 LYS A CA 1
ATOM 667 C C . LYS A 1 87 ? 3.899 2.676 8.109 1.00 95.31 87 LYS A C 1
ATOM 669 O O . LYS A 1 87 ? 5.033 2.735 7.636 1.00 95.31 87 LYS A O 1
ATOM 674 N N . GLU A 1 88 ? 3.120 1.604 7.999 1.00 94.88 88 GLU A N 1
ATOM 675 C CA . GLU A 1 88 ? 3.545 0.380 7.314 1.00 94.88 88 GLU A CA 1
ATOM 676 C C . GLU A 1 88 ? 3.647 0.573 5.795 1.00 94.88 88 GLU A C 1
ATOM 678 O O . GLU A 1 88 ? 4.603 0.102 5.181 1.00 94.88 88 GLU A O 1
ATOM 683 N N . LEU A 1 89 ? 2.732 1.332 5.179 1.00 94.62 89 LEU A N 1
ATOM 684 C CA . LEU A 1 89 ? 2.865 1.694 3.765 1.00 94.62 89 LEU A CA 1
ATOM 685 C C . LEU A 1 89 ? 4.139 2.499 3.514 1.00 94.62 89 LEU A C 1
ATOM 687 O O . LEU A 1 89 ? 4.930 2.135 2.650 1.00 94.62 89 LEU A O 1
ATOM 691 N N . VAL A 1 90 ? 4.360 3.575 4.273 1.00 94.38 90 VAL A N 1
ATOM 692 C CA . VAL A 1 90 ? 5.513 4.468 4.084 1.00 94.38 90 VAL A CA 1
ATOM 693 C C . VAL A 1 90 ? 6.835 3.737 4.309 1.00 94.38 90 VAL A C 1
ATOM 695 O O . VAL A 1 90 ? 7.782 3.974 3.562 1.00 94.38 90 VAL A O 1
ATOM 698 N N . SER A 1 91 ? 6.913 2.819 5.278 1.00 93.25 91 SER A N 1
ATOM 699 C CA . SER A 1 91 ? 8.136 2.043 5.530 1.00 93.25 91 SER A CA 1
ATOM 700 C C . SER A 1 91 ? 8.497 1.100 4.375 1.00 93.25 91 SER A C 1
ATOM 702 O O . SER A 1 91 ? 9.677 0.834 4.146 1.00 93.25 91 SER A O 1
ATOM 704 N N . GLY A 1 92 ? 7.496 0.647 3.614 1.00 92.88 92 GLY A N 1
ATOM 705 C CA . GLY A 1 92 ? 7.672 -0.153 2.406 1.00 92.88 92 GLY A CA 1
ATOM 706 C C . GLY A 1 92 ? 7.984 0.655 1.142 1.00 92.88 92 GLY A C 1
ATOM 707 O O . GLY A 1 92 ? 8.263 0.055 0.107 1.00 92.88 92 GLY A O 1
ATOM 708 N N . ILE A 1 93 ? 7.948 1.993 1.166 1.00 93.81 93 ILE A N 1
ATOM 709 C CA . ILE A 1 93 ? 8.156 2.820 -0.034 1.00 93.81 93 ILE A CA 1
ATOM 710 C C . ILE A 1 93 ? 9.564 3.443 -0.012 1.00 93.81 93 ILE A C 1
ATOM 712 O O . ILE A 1 93 ? 9.911 4.168 0.921 1.00 93.81 93 ILE A O 1
ATOM 716 N N . PRO A 1 94 ? 10.385 3.238 -1.060 1.00 92.81 94 PRO A N 1
ATOM 717 C CA . PRO A 1 94 ? 11.666 3.920 -1.201 1.00 92.81 94 PRO A CA 1
ATOM 718 C C . PRO A 1 94 ? 11.547 5.446 -1.134 1.00 92.81 94 PRO A C 1
ATOM 720 O O . PRO A 1 94 ? 10.652 6.042 -1.739 1.00 92.81 94 PRO A O 1
ATOM 723 N N . HIS A 1 95 ? 12.520 6.096 -0.488 1.00 89.62 95 HIS A N 1
ATOM 724 C CA . HIS A 1 95 ? 12.544 7.556 -0.346 1.00 89.62 95 HIS A CA 1
ATOM 725 C C . HIS A 1 95 ? 12.462 8.294 -1.691 1.00 89.62 95 HIS A C 1
ATOM 727 O O . HIS A 1 95 ? 11.771 9.300 -1.794 1.00 89.62 95 HIS A O 1
ATOM 733 N N . SER A 1 96 ? 13.092 7.755 -2.739 1.00 89.00 96 SER A N 1
ATOM 734 C CA . SER A 1 96 ? 13.051 8.322 -4.091 1.00 89.00 96 SER A CA 1
ATOM 735 C C . SER A 1 96 ? 11.647 8.380 -4.696 1.00 89.00 96 SER A C 1
ATOM 737 O O . SER A 1 96 ? 11.414 9.183 -5.594 1.00 89.00 96 SER A O 1
ATOM 739 N N . ILE A 1 97 ? 10.721 7.531 -4.243 1.00 91.50 97 ILE A N 1
ATOM 740 C CA . ILE A 1 97 ? 9.315 7.537 -4.657 1.00 91.50 97 ILE A CA 1
ATOM 741 C C . ILE A 1 97 ? 8.511 8.452 -3.731 1.00 91.50 97 ILE A C 1
ATOM 743 O O . ILE A 1 97 ? 7.722 9.252 -4.231 1.00 91.50 97 ILE A O 1
ATOM 747 N N . LEU A 1 98 ? 8.744 8.371 -2.414 1.00 89.50 98 LEU A N 1
ATOM 748 C CA . LEU A 1 98 ? 8.081 9.219 -1.415 1.00 89.50 98 LEU A CA 1
ATOM 749 C C . LEU A 1 98 ? 8.322 10.709 -1.657 1.00 89.50 98 LEU A C 1
ATOM 751 O O . LEU A 1 98 ? 7.387 11.491 -1.559 1.00 89.50 98 LEU A O 1
ATOM 755 N N . SER A 1 99 ? 9.546 11.104 -2.016 1.00 89.50 99 SER A N 1
ATOM 756 C CA . SER A 1 99 ? 9.909 12.508 -2.254 1.00 89.50 99 SER A CA 1
ATOM 757 C C . SER A 1 99 ? 9.198 13.139 -3.456 1.00 89.50 99 SER A C 1
ATOM 759 O O . SER A 1 99 ? 9.375 14.323 -3.710 1.00 89.50 99 SER A O 1
ATOM 761 N N . GLN A 1 100 ? 8.463 12.345 -4.237 1.00 89.12 100 GLN A N 1
ATOM 762 C CA . GLN A 1 100 ? 7.674 12.798 -5.383 1.00 89.12 100 GLN A CA 1
ATOM 763 C C . GLN A 1 100 ? 6.177 12.891 -5.055 1.00 89.12 100 GLN A C 1
ATOM 765 O O . GLN A 1 100 ? 5.389 13.202 -5.941 1.00 89.12 100 GLN A O 1
ATOM 770 N N . MET A 1 101 ? 5.779 12.550 -3.825 1.00 88.56 101 MET A N 1
ATOM 771 C CA . MET A 1 101 ? 4.423 12.744 -3.324 1.00 88.56 101 MET A CA 1
ATOM 772 C C . MET A 1 101 ? 4.394 14.037 -2.511 1.00 88.56 101 MET A C 1
ATOM 774 O O . MET A 1 101 ? 5.007 14.108 -1.443 1.00 88.56 101 MET A O 1
ATOM 778 N N . ASP A 1 102 ? 3.680 15.041 -3.009 1.00 83.31 102 ASP A N 1
ATOM 779 C CA . ASP A 1 102 ? 3.477 16.290 -2.278 1.00 83.31 102 ASP A CA 1
ATOM 780 C C . ASP A 1 102 ? 2.673 16.033 -0.996 1.00 83.31 102 ASP A C 1
ATOM 782 O O . ASP A 1 102 ? 1.782 15.180 -0.956 1.00 83.31 102 ASP A O 1
ATOM 786 N N . ASP A 1 103 ? 3.023 16.751 0.073 1.00 85.50 103 ASP A N 1
ATOM 787 C CA . ASP A 1 103 ? 2.314 16.743 1.355 1.00 85.50 103 ASP A CA 1
ATOM 788 C C . ASP A 1 103 ? 2.015 15.345 1.926 1.00 85.50 103 ASP A C 1
ATOM 790 O O . ASP A 1 103 ? 0.976 15.114 2.545 1.00 85.50 103 ASP A O 1
ATOM 794 N N . ILE A 1 104 ? 2.964 14.406 1.806 1.00 86.06 104 ILE A N 1
ATOM 795 C CA . ILE A 1 104 ? 2.855 13.028 2.326 1.00 86.06 104 ILE A CA 1
ATOM 796 C C . ILE A 1 104 ? 2.375 12.956 3.788 1.00 86.06 104 ILE A C 1
ATOM 798 O O . ILE A 1 104 ? 1.698 12.008 4.188 1.00 86.06 104 ILE A O 1
ATOM 802 N N . MET A 1 105 ? 2.683 13.969 4.602 1.00 83.50 105 MET A N 1
ATOM 803 C CA . MET A 1 105 ? 2.244 14.075 5.998 1.00 83.50 105 MET A CA 1
AT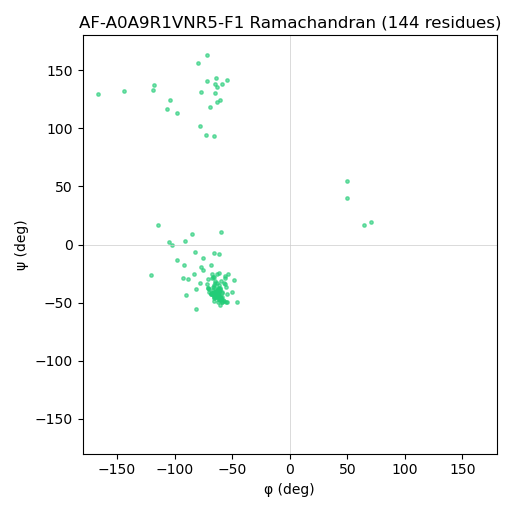OM 804 C C . MET A 1 105 ? 0.728 14.271 6.139 1.00 83.50 105 MET A C 1
ATOM 806 O O . MET A 1 105 ? 0.160 13.778 7.112 1.00 83.50 105 MET A O 1
ATOM 810 N N . MET A 1 106 ? 0.075 14.877 5.148 1.00 89.06 106 MET A N 1
ATOM 811 C CA . MET A 1 106 ? -1.368 15.134 5.105 1.00 89.06 106 MET A CA 1
ATOM 812 C C . MET A 1 106 ? -2.163 14.017 4.420 1.00 89.06 106 MET A C 1
ATOM 814 O O . MET A 1 106 ? -3.369 13.922 4.624 1.00 89.06 106 MET A O 1
ATOM 818 N N . LEU A 1 107 ? -1.503 13.151 3.643 1.00 92.69 107 LEU A N 1
ATOM 819 C CA . LEU A 1 107 ? -2.179 12.060 2.940 1.00 92.69 107 LEU A CA 1
ATOM 820 C C . LEU A 1 107 ? -2.651 10.952 3.890 1.00 92.69 107 LEU A C 1
ATOM 822 O O . LEU A 1 107 ? -1.925 10.553 4.808 1.00 92.69 107 LEU A O 1
ATOM 826 N N . THR A 1 108 ? -3.833 10.407 3.621 1.00 94.62 108 THR A N 1
ATOM 827 C CA . THR A 1 108 ? -4.305 9.152 4.220 1.00 94.62 108 THR A CA 1
ATOM 828 C C . THR A 1 108 ? -3.549 7.955 3.640 1.00 94.62 108 THR A C 1
ATOM 830 O O . THR A 1 108 ? -2.935 8.038 2.571 1.00 94.62 108 THR A O 1
ATOM 833 N N . ALA A 1 109 ? -3.606 6.811 4.319 1.00 96.00 109 ALA A N 1
ATOM 834 C CA . ALA A 1 109 ? -3.068 5.550 3.821 1.00 96.00 109 ALA A CA 1
ATOM 835 C C . ALA A 1 109 ? -3.650 5.206 2.438 1.00 96.00 109 ALA A C 1
ATOM 837 O O . ALA A 1 109 ? -2.906 4.858 1.519 1.00 96.00 109 ALA A O 1
ATOM 838 N N . ASN A 1 110 ? -4.959 5.401 2.261 1.00 96.25 110 ASN A N 1
ATOM 839 C CA . ASN A 1 110 ? -5.631 5.194 0.982 1.00 96.25 110 ASN A CA 1
ATOM 840 C C . ASN A 1 110 ? -5.156 6.156 -0.118 1.00 96.25 110 ASN A C 1
ATOM 842 O O . ASN A 1 110 ? -4.905 5.732 -1.242 1.00 96.25 110 ASN A O 1
ATOM 846 N N . GLN A 1 111 ? -4.956 7.437 0.189 1.00 95.50 111 GLN A N 1
ATOM 847 C CA . GLN A 1 111 ? -4.441 8.385 -0.802 1.00 95.50 111 GLN A CA 1
ATOM 848 C C . GLN A 1 111 ? -3.017 8.028 -1.242 1.00 95.50 111 GLN A C 1
ATOM 850 O O . GLN A 1 111 ? -2.701 8.110 -2.430 1.00 95.50 111 GLN A O 1
ATOM 855 N N . ILE A 1 112 ? -2.157 7.596 -0.316 1.00 95.50 112 ILE A N 1
ATOM 856 C CA . ILE A 1 112 ? -0.816 7.088 -0.649 1.00 95.50 112 ILE A CA 1
ATOM 857 C C . ILE A 1 112 ? -0.934 5.871 -1.573 1.00 95.50 112 ILE A C 1
ATOM 859 O O . ILE A 1 112 ? -0.248 5.796 -2.595 1.00 95.50 112 ILE A O 1
ATOM 863 N N . TRP A 1 113 ? -1.831 4.942 -1.243 1.00 95.69 113 TRP A N 1
ATOM 864 C CA . TRP A 1 113 ? -2.086 3.745 -2.035 1.00 95.69 113 TRP A CA 1
ATOM 865 C C . TRP A 1 113 ? -2.533 4.057 -3.466 1.00 95.69 113 TRP A C 1
ATOM 867 O O . TRP A 1 113 ? -1.937 3.555 -4.422 1.00 95.69 113 TRP A O 1
ATOM 877 N N . GLU A 1 114 ? -3.519 4.937 -3.633 1.00 93.81 114 GLU A N 1
ATOM 878 C CA . GLU A 1 114 ? -4.027 5.319 -4.952 1.00 93.81 114 GLU A CA 1
ATOM 879 C C . GLU A 1 114 ? -2.971 6.068 -5.778 1.00 93.81 114 GLU A C 1
ATOM 881 O O . GLU A 1 114 ? -2.858 5.836 -6.981 1.00 93.81 114 GLU A O 1
ATOM 886 N N . ASN A 1 115 ? -2.109 6.880 -5.154 1.00 92.31 115 ASN A N 1
ATOM 887 C CA . ASN A 1 115 ? -0.960 7.481 -5.842 1.00 92.31 115 ASN A CA 1
ATOM 888 C C . ASN A 1 115 ? -0.005 6.417 -6.409 1.00 92.31 115 ASN A C 1
ATOM 890 O O . ASN A 1 115 ? 0.403 6.498 -7.571 1.00 92.31 115 ASN A O 1
ATOM 894 N N . LEU A 1 116 ? 0.337 5.394 -5.618 1.00 93.00 116 LEU A N 1
ATOM 895 C CA . LEU A 1 116 ? 1.179 4.287 -6.084 1.00 93.00 116 LEU A CA 1
ATOM 896 C C . LEU A 1 116 ? 0.506 3.501 -7.210 1.00 93.00 116 LEU A C 1
ATOM 898 O O . LEU A 1 116 ? 1.145 3.180 -8.213 1.00 93.00 116 LEU A O 1
ATOM 902 N N . LYS A 1 117 ? -0.788 3.214 -7.061 1.00 91.62 117 LYS A N 1
ATOM 903 C CA . LYS A 1 117 ? -1.582 2.489 -8.051 1.00 91.62 117 LYS A CA 1
ATOM 904 C C . LYS A 1 117 ? -1.650 3.245 -9.368 1.00 91.62 117 LYS A C 1
ATOM 906 O O . LYS A 1 117 ? -1.286 2.681 -10.393 1.00 91.62 117 LYS A O 1
ATOM 911 N N . ASN A 1 118 ? -1.983 4.530 -9.347 1.00 89.12 118 ASN A N 1
ATOM 912 C CA . ASN A 1 118 ? -2.018 5.368 -10.547 1.00 89.12 118 ASN A CA 1
ATOM 913 C C . ASN A 1 118 ? -0.656 5.449 -11.247 1.00 89.12 118 ASN A C 1
ATOM 915 O O . ASN A 1 118 ? -0.578 5.550 -12.470 1.00 89.12 118 ASN A O 1
ATOM 919 N N . ARG A 1 119 ? 0.433 5.373 -10.479 1.00 88.69 119 ARG A N 1
ATOM 920 C CA . ARG A 1 119 ? 1.793 5.472 -11.005 1.00 88.69 119 ARG A CA 1
ATOM 921 C C . ARG A 1 119 ? 2.330 4.165 -11.598 1.00 88.69 119 ARG A C 1
ATOM 923 O O . ARG A 1 119 ? 3.075 4.195 -12.586 1.00 88.69 119 ARG A O 1
ATOM 930 N N . PHE A 1 120 ? 2.013 3.026 -10.985 1.00 89.00 120 PHE A N 1
ATOM 931 C CA . PHE A 1 120 ? 2.666 1.748 -11.287 1.00 89.00 120 PHE A CA 1
ATOM 932 C C . PHE A 1 120 ? 1.713 0.656 -11.786 1.00 89.00 120 PHE A C 1
ATOM 934 O O . PHE A 1 120 ? 2.144 -0.215 -12.549 1.00 89.00 120 PHE A O 1
ATOM 941 N N . CYS A 1 121 ? 0.429 0.700 -11.425 1.00 81.62 121 CYS A N 1
ATOM 942 C CA . CYS A 1 121 ? -0.556 -0.258 -11.913 1.00 81.62 121 CYS A CA 1
ATOM 943 C C . CYS A 1 121 ? -0.731 -0.104 -13.428 1.00 81.62 121 CYS A C 1
ATOM 945 O O . CYS A 1 121 ? -0.893 0.998 -13.948 1.00 81.62 121 CYS A O 1
ATOM 947 N N . GLY A 1 122 ? -0.667 -1.216 -1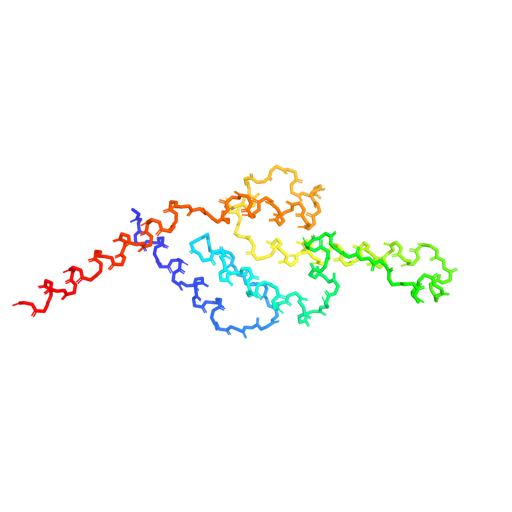4.164 1.00 65.62 122 GLY A N 1
ATOM 948 C CA . GLY A 1 122 ? -0.889 -1.205 -15.611 1.00 65.62 122 GLY A CA 1
ATOM 949 C C . GLY A 1 122 ? 0.151 -0.416 -16.415 1.00 65.62 122 GLY A C 1
ATOM 950 O O . GLY A 1 122 ? -0.102 -0.097 -17.579 1.00 65.62 122 GLY A O 1
ATOM 951 N N . ASN A 1 123 ? 1.322 -0.108 -15.840 1.00 68.12 123 ASN A N 1
ATOM 952 C CA . ASN A 1 123 ? 2.370 0.623 -16.542 1.00 68.12 123 ASN A CA 1
ATOM 953 C C . ASN A 1 123 ? 2.924 -0.215 -17.711 1.00 68.12 123 ASN A C 1
ATOM 955 O O . ASN A 1 123 ? 3.844 -1.025 -17.566 1.00 68.12 123 ASN A O 1
ATOM 959 N N . LYS A 1 124 ? 2.354 0.002 -18.902 1.00 65.12 124 LYS A N 1
ATOM 960 C CA . LYS A 1 124 ? 2.708 -0.694 -20.149 1.00 65.12 124 LYS A CA 1
ATOM 961 C C . LYS A 1 124 ? 4.193 -0.567 -20.490 1.00 65.12 124 LYS A C 1
ATOM 963 O O . LYS A 1 124 ? 4.735 -1.467 -21.121 1.00 65.12 124 LYS A O 1
ATOM 968 N N . ARG A 1 125 ? 4.863 0.505 -20.046 1.00 63.88 125 ARG A N 1
ATOM 969 C CA . ARG A 1 125 ? 6.308 0.696 -20.232 1.00 63.88 125 ARG A CA 1
ATOM 970 C C . ARG A 1 125 ? 7.114 -0.311 -19.416 1.00 63.88 125 ARG A C 1
ATOM 972 O O . ARG A 1 125 ? 8.063 -0.875 -19.938 1.00 63.88 125 ARG A O 1
ATOM 979 N N . ILE A 1 126 ? 6.723 -0.579 -18.170 1.00 65.50 126 ILE A N 1
ATOM 980 C CA . ILE A 1 126 ? 7.377 -1.591 -17.322 1.00 65.50 126 ILE A CA 1
ATOM 981 C C . ILE A 1 126 ? 7.174 -2.992 -17.910 1.00 65.50 126 ILE A C 1
ATOM 983 O O . ILE A 1 126 ? 8.128 -3.759 -18.028 1.00 65.50 126 ILE A O 1
ATOM 987 N N . ILE A 1 127 ? 5.948 -3.302 -18.344 1.00 66.31 127 ILE A N 1
ATOM 988 C CA . ILE A 1 127 ? 5.621 -4.579 -18.996 1.00 66.31 127 ILE A CA 1
ATOM 989 C C . ILE A 1 127 ? 6.419 -4.741 -20.301 1.00 66.31 127 ILE A C 1
ATOM 991 O O . ILE A 1 127 ? 7.008 -5.794 -20.542 1.00 66.31 127 ILE A O 1
ATOM 995 N N . GLY A 1 128 ? 6.486 -3.686 -21.117 1.00 65.00 128 GLY A N 1
ATOM 996 C CA . GLY A 1 128 ? 7.271 -3.654 -22.350 1.00 65.00 128 GLY A CA 1
ATOM 997 C C . GLY A 1 128 ? 8.765 -3.846 -22.099 1.00 65.00 128 GLY A C 1
ATOM 998 O O . GLY A 1 128 ? 9.383 -4.691 -22.735 1.00 65.00 128 GLY A O 1
ATOM 999 N N . ASN A 1 129 ? 9.332 -3.142 -21.118 1.00 69.19 129 ASN A N 1
ATOM 1000 C CA . ASN A 1 129 ? 10.746 -3.258 -20.767 1.00 69.19 129 ASN A CA 1
ATOM 1001 C C . ASN A 1 129 ? 11.106 -4.666 -20.271 1.00 69.19 129 ASN A C 1
ATOM 1003 O O . ASN A 1 129 ? 12.138 -5.197 -20.676 1.00 69.19 129 ASN A O 1
ATOM 1007 N N . LYS A 1 130 ? 10.248 -5.303 -19.458 1.00 69.06 130 LYS A N 1
ATOM 1008 C CA . LYS A 1 130 ? 10.429 -6.707 -19.048 1.00 69.06 130 LYS A CA 1
ATOM 1009 C C . LYS A 1 130 ? 10.426 -7.646 -20.249 1.00 69.06 130 LYS A C 1
ATOM 1011 O O . LYS A 1 130 ? 11.311 -8.487 -20.358 1.00 69.06 130 LYS A O 1
ATOM 1016 N N . ARG A 1 131 ? 9.475 -7.478 -21.174 1.00 71.44 131 ARG A N 1
ATOM 1017 C CA . ARG A 1 131 ? 9.412 -8.287 -22.399 1.00 71.44 131 ARG A CA 1
ATOM 1018 C C . ARG A 1 131 ? 10.694 -8.156 -23.223 1.00 71.44 131 ARG A C 1
ATOM 1020 O O . ARG A 1 131 ? 11.230 -9.167 -23.659 1.00 71.44 131 ARG A O 1
ATOM 1027 N N . THR A 1 132 ? 11.194 -6.937 -23.401 1.00 75.19 132 THR A N 1
ATOM 1028 C CA . THR A 1 132 ? 12.433 -6.689 -24.148 1.00 75.19 132 THR A CA 1
ATOM 1029 C C . THR A 1 132 ? 13.661 -7.261 -23.436 1.00 75.19 132 THR A C 1
ATOM 1031 O O . THR A 1 132 ? 14.495 -7.869 -24.096 1.00 75.19 132 THR A O 1
ATOM 1034 N N . SER A 1 133 ? 13.767 -7.132 -22.107 1.00 76.75 133 SER A N 1
ATOM 1035 C CA . SER A 1 133 ? 14.882 -7.724 -21.343 1.00 76.75 133 SER A CA 1
ATOM 1036 C C . SER A 1 133 ? 14.917 -9.244 -21.482 1.00 76.75 133 SER A C 1
ATOM 1038 O O . SER A 1 133 ? 15.957 -9.799 -21.810 1.00 76.75 133 SER A O 1
ATOM 1040 N N . VAL A 1 134 ? 13.764 -9.906 -21.328 1.00 81.12 134 VAL A N 1
ATOM 1041 C CA . VAL A 1 134 ? 13.650 -11.368 -21.457 1.00 81.12 134 VAL A CA 1
ATOM 1042 C C . VAL A 1 134 ? 14.025 -11.841 -22.864 1.00 81.12 134 VAL A C 1
ATOM 1044 O O . VAL A 1 134 ? 14.704 -12.853 -23.007 1.00 81.12 134 VAL A O 1
ATOM 1047 N N . LEU A 1 135 ? 13.615 -11.110 -23.906 1.00 83.06 135 LEU A N 1
ATOM 1048 C CA . LEU A 1 135 ? 14.005 -11.427 -25.284 1.00 83.06 135 LEU A CA 1
ATOM 1049 C C . LEU A 1 135 ? 15.518 -11.287 -25.488 1.00 83.06 135 LEU A C 1
ATOM 1051 O O . LEU A 1 135 ? 16.140 -12.193 -26.031 1.00 83.06 135 LEU A O 1
ATOM 1055 N N . ASN A 1 136 ? 16.120 -10.210 -24.982 1.00 81.31 136 ASN A N 1
ATOM 1056 C CA . ASN A 1 136 ? 17.565 -10.005 -25.075 1.00 81.31 136 ASN A CA 1
ATOM 1057 C C . ASN A 1 136 ? 18.355 -11.079 -24.308 1.00 81.31 136 ASN A C 1
ATOM 1059 O O . ASN A 1 136 ? 19.379 -11.552 -24.791 1.00 81.31 136 ASN A O 1
ATOM 1063 N N . GLU A 1 137 ? 17.899 -11.477 -23.117 1.00 84.94 137 GLU A N 1
ATOM 1064 C CA . GLU A 1 137 ? 18.507 -12.566 -22.339 1.00 84.94 137 GLU A CA 1
ATOM 1065 C C . GLU A 1 137 ? 18.429 -13.902 -23.086 1.00 84.94 137 GLU A C 1
ATOM 1067 O O . GLU A 1 137 ? 19.414 -14.637 -23.139 1.00 84.94 137 GLU A O 1
ATOM 1072 N N . PHE A 1 138 ? 17.288 -14.191 -23.715 1.00 87.06 138 PHE A N 1
ATOM 1073 C CA . PHE A 1 138 ? 17.106 -15.384 -24.536 1.00 87.06 138 PHE A CA 1
ATOM 1074 C C . PHE A 1 138 ? 18.019 -15.395 -25.770 1.00 87.06 138 PHE A C 1
ATOM 1076 O O . PHE A 1 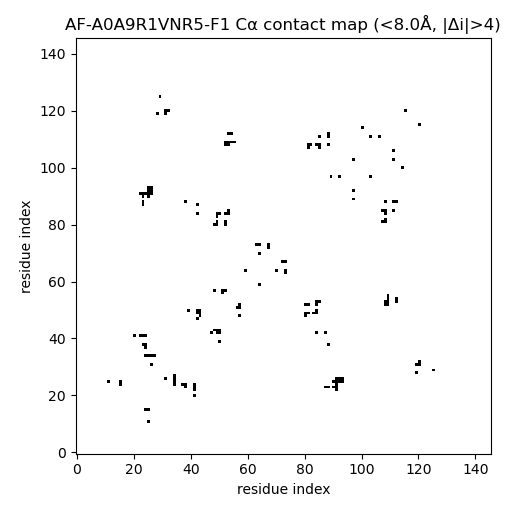138 ? 18.659 -16.410 -26.055 1.00 87.06 138 PHE A O 1
ATOM 1083 N N . ASP A 1 139 ? 18.115 -14.273 -26.484 1.00 84.56 139 ASP A N 1
ATOM 1084 C CA . ASP A 1 139 ? 18.981 -14.151 -27.658 1.00 84.56 139 ASP A CA 1
ATOM 1085 C C . ASP A 1 139 ? 20.462 -14.277 -27.274 1.00 84.56 139 ASP A C 1
ATOM 108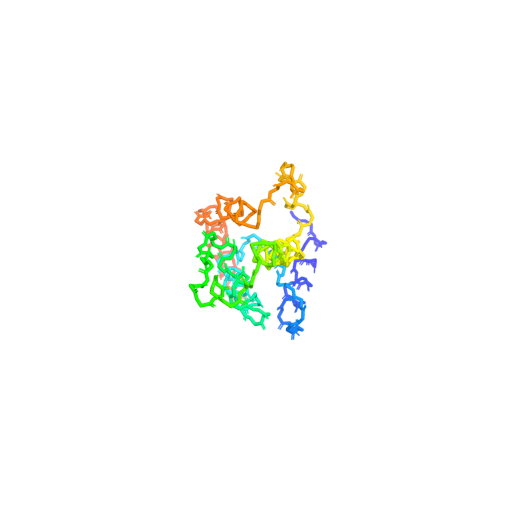7 O O . ASP A 1 139 ? 21.208 -15.019 -27.914 1.00 84.56 139 ASP A O 1
ATOM 1091 N N . ASN A 1 140 ? 20.878 -13.650 -26.169 1.00 82.81 140 ASN A N 1
ATOM 1092 C CA . ASN A 1 140 ? 22.227 -13.806 -25.624 1.00 82.81 140 ASN A CA 1
ATOM 1093 C C . ASN A 1 140 ? 22.521 -15.261 -25.227 1.00 82.81 140 ASN A C 1
ATOM 1095 O O . ASN A 1 140 ? 23.615 -15.757 -25.491 1.00 82.81 140 ASN A O 1
ATOM 1099 N N . PHE A 1 141 ? 21.556 -15.970 -24.632 1.00 81.50 141 PHE A N 1
ATOM 1100 C CA . PHE A 1 141 ? 21.718 -17.383 -24.284 1.00 81.50 141 PHE A CA 1
ATOM 1101 C C . PHE A 1 141 ? 21.931 -18.251 -25.529 1.00 81.50 141 PHE A C 1
ATOM 1103 O O . PHE A 1 141 ? 22.816 -19.105 -25.541 1.00 81.50 141 PHE A O 1
ATOM 1110 N N . LYS A 1 142 ? 21.185 -17.992 -26.612 1.00 82.38 142 LYS A N 1
ATOM 1111 C CA . LYS A 1 142 ? 21.400 -18.669 -27.899 1.00 82.38 142 LYS A CA 1
ATOM 1112 C C . LYS A 1 142 ? 22.796 -18.418 -28.463 1.00 82.38 142 LYS A C 1
ATOM 1114 O O . LYS A 1 142 ? 23.440 -19.366 -28.911 1.00 82.38 142 LYS A O 1
ATOM 1119 N N . MET A 1 143 ? 23.266 -17.172 -28.412 1.00 75.62 143 MET A N 1
ATOM 1120 C CA . MET A 1 143 ? 24.602 -16.808 -28.898 1.00 75.62 143 MET A CA 1
ATOM 1121 C C . MET A 1 143 ? 25.729 -17.456 -28.085 1.00 75.62 143 MET A C 1
ATOM 1123 O O . MET A 1 143 ? 26.751 -17.799 -28.660 1.00 75.62 143 MET A O 1
ATOM 1127 N N . LEU A 1 144 ? 25.544 -17.657 -26.776 1.00 69.38 144 LEU A N 1
ATOM 1128 C CA . LEU A 1 144 ? 26.516 -18.344 -25.912 1.00 69.38 144 LEU A CA 1
ATOM 1129 C C . LEU A 1 144 ? 26.506 -19.875 -26.073 1.00 69.38 144 LEU A C 1
ATOM 1131 O O . LEU A 1 144 ? 27.460 -20.535 -25.674 1.00 69.38 144 LEU A O 1
ATOM 1135 N N . SER A 1 145 ? 25.425 -20.441 -26.616 1.00 58.78 145 SER A N 1
ATOM 1136 C CA . SER A 1 145 ? 25.278 -21.882 -26.881 1.00 58.78 145 SER A CA 1
ATOM 1137 C C . SER A 1 145 ? 25.731 -22.323 -28.283 1.00 58.78 145 SER A C 1
ATOM 1139 O O . SER A 1 145 ? 25.552 -23.490 -28.631 1.00 58.78 145 SER A O 1
ATOM 1141 N N . SER A 1 146 ? 26.268 -21.392 -29.081 1.00 51.09 146 SER A N 1
ATOM 1142 C CA . SER A 1 146 ? 26.786 -21.605 -30.444 1.00 51.09 146 SER A CA 1
ATOM 1143 C C . SER A 1 146 ? 28.311 -21.576 -30.453 1.00 51.09 146 SER A C 1
ATOM 1145 O O . SER A 1 146 ? 28.897 -22.331 -31.258 1.00 51.09 146 SER A O 1
#

InterPro domains:
  IPR061502 Copia/RE1/RE2-like, N-terminal domain [PF14223] (42-143)

Sequence (146 aa):
MSLANYSNMNSVSIANSLGSGSRAPILIPEEYNSWVGRMNLHLNAINEDIWKCVEGTYVTPENMATLATNQATQTDIIRKLELQAKKELVSGIPHSILSQMDDIMMLTANQIWENLKNRFCGNKRIIGNKRTSVLNEFDNFKMLSS

Organism: Lactuca sativa (NCBI:txid4236)

Radius of gyration: 19.6 Å; Cα contacts (8 Å, |Δi|>4): 89; chains: 1; bounding box: 49×39×56 Å

pLDDT: mean 80.03, std 14.99, range [47.06, 96.25]

Foldseek 3Di:
DDPVVVVVVVVLVVVQVVDPLPAQRADDLLCNVVSVVRNQVSQVVVPNQLVCQQQVNRDDDPVCVVVVPDPVVVVVVNVVSFVVSLVRLVRNYDPVLVVPDPPSVPDTSNRSNVVSCVVRPPPVVSVVVVVVVVVVVVVVVVVVVD

Secondary structure (DSSP, 8-state):
--HHHHHHHHHHHHHHHS--TTSPPPP-GGGHHHHHHHHHHHHHHH-HHHHHHHHT-----HHHHHH-SSHHHHHHHHHHHHHHHHHHHHHTS-HHHHTTSTTTTT--HHHHHHHHHHHHTT-HHHHHHHHHHHHHHHHHHHHHT-